Protein AF-A0A3D3R9Y5-F1 (afdb_monomer_lite)

Sequence (107 aa):
MEFAEEMKTKGPGYHPLTFIAFLLAVFVLVLPTQQDIVFDFLRQGKVLEATVVVIASIAIVALPLFLAQRNTNRHPEKWKPRFLTPATWTIIVLNALLNTLLLLSQK

Structure (mmCIF, N/CA/C/O backbone):
data_AF-A0A3D3R9Y5-F1
#
_entry.id   AF-A0A3D3R9Y5-F1
#
loop_
_atom_site.group_PDB
_atom_site.id
_atom_site.type_symbol
_atom_site.label_atom_id
_atom_site.label_alt_id
_atom_site.label_comp_id
_atom_site.label_asym_id
_atom_site.label_entity_id
_atom_site.label_seq_id
_atom_site.pdbx_PDB_ins_code
_atom_site.Cartn_x
_atom_site.Cartn_y
_atom_site.Cartn_z
_atom_site.occupancy
_atom_site.B_iso_or_equiv
_atom_site.auth_seq_id
_atom_site.auth_comp_id
_atom_site.auth_asym_id
_atom_site.auth_atom_id
_atom_site.pdbx_PDB_model_num
ATOM 1 N N . MET A 1 1 ? 23.026 -16.942 -40.006 1.00 53.03 1 MET A N 1
ATOM 2 C CA . MET A 1 1 ? 23.460 -15.717 -39.297 1.00 53.03 1 MET A CA 1
ATOM 3 C C . MET A 1 1 ? 22.311 -14.725 -39.065 1.00 53.03 1 MET A C 1
ATOM 5 O O . MET A 1 1 ? 22.496 -13.830 -38.261 1.00 53.03 1 MET A O 1
ATOM 9 N N . GLU A 1 2 ? 21.111 -14.934 -39.631 1.00 53.84 2 GLU A N 1
ATOM 10 C CA . GLU A 1 2 ? 19.910 -14.095 -39.399 1.00 53.84 2 GLU A CA 1
ATOM 11 C C . GLU A 1 2 ? 19.261 -14.217 -38.005 1.00 53.84 2 GLU A C 1
ATOM 13 O O . GLU A 1 2 ? 18.667 -13.264 -37.519 1.00 53.84 2 GLU A O 1
ATOM 18 N N . PHE A 1 3 ? 19.416 -15.341 -37.295 1.00 51.28 3 PHE A N 1
ATOM 19 C CA . PHE A 1 3 ? 18.778 -15.532 -35.977 1.00 51.28 3 PHE A CA 1
ATOM 20 C C . PHE A 1 3 ? 19.430 -14.754 -34.819 1.00 51.28 3 PHE A C 1
ATOM 22 O O . PHE A 1 3 ? 18.872 -14.690 -33.725 1.00 51.28 3 PHE A O 1
ATOM 29 N N . ALA A 1 4 ? 20.616 -14.174 -35.027 1.00 51.91 4 ALA A N 1
ATOM 30 C CA . ALA A 1 4 ? 21.327 -13.425 -33.989 1.00 51.91 4 ALA A CA 1
ATOM 31 C C . ALA A 1 4 ? 20.958 -11.928 -33.967 1.00 51.91 4 ALA A C 1
ATOM 33 O O . ALA A 1 4 ? 21.170 -11.265 -32.952 1.00 51.91 4 ALA A O 1
ATOM 34 N N . GLU A 1 5 ? 20.381 -11.395 -35.048 1.00 48.50 5 GLU A N 1
ATOM 35 C CA . GLU A 1 5 ? 19.959 -9.989 -35.122 1.00 48.50 5 GLU A CA 1
ATOM 36 C C . GLU A 1 5 ? 18.576 -9.742 -34.508 1.00 48.50 5 GLU A C 1
ATOM 38 O O . GLU A 1 5 ? 18.331 -8.672 -33.949 1.00 48.50 5 GLU A O 1
ATOM 43 N N . GLU A 1 6 ? 17.701 -10.749 -34.489 1.00 48.59 6 GLU A N 1
ATOM 44 C CA . GLU A 1 6 ? 16.350 -10.622 -33.926 1.00 48.59 6 GLU A CA 1
ATOM 45 C C . GLU A 1 6 ? 16.326 -10.535 -32.388 1.00 48.59 6 GLU A C 1
ATOM 47 O O . GLU A 1 6 ? 15.365 -10.045 -31.794 1.00 48.59 6 GLU A O 1
ATOM 52 N N . MET A 1 7 ? 17.409 -10.938 -31.713 1.00 48.84 7 MET A N 1
ATOM 53 C CA . MET A 1 7 ? 17.526 -10.798 -30.255 1.00 48.84 7 MET A CA 1
ATOM 54 C C . MET A 1 7 ? 17.951 -9.394 -29.799 1.00 48.84 7 MET A C 1
ATOM 56 O O . MET A 1 7 ? 18.025 -9.143 -28.596 1.00 48.84 7 MET A O 1
ATOM 60 N N . LYS A 1 8 ? 18.218 -8.457 -30.720 1.00 44.81 8 LYS A N 1
ATOM 61 C CA . LYS A 1 8 ? 18.773 -7.132 -30.391 1.00 44.81 8 LYS A CA 1
ATOM 62 C C . LYS A 1 8 ? 17.724 -6.034 -30.158 1.00 44.81 8 LYS A C 1
ATOM 64 O O . LYS A 1 8 ? 18.095 -4.908 -29.838 1.00 44.81 8 LYS A O 1
ATOM 69 N N . THR A 1 9 ? 16.427 -6.327 -30.292 1.00 49.50 9 THR A N 1
ATOM 70 C CA . THR A 1 9 ? 15.357 -5.302 -30.313 1.00 49.50 9 THR A CA 1
ATOM 71 C C . THR A 1 9 ? 14.409 -5.311 -29.117 1.00 49.50 9 THR A C 1
ATOM 73 O O . THR A 1 9 ? 13.581 -4.408 -28.992 1.00 49.50 9 THR A O 1
ATOM 76 N N . LYS A 1 10 ? 14.524 -6.256 -28.178 1.00 50.16 10 LYS A N 1
ATOM 77 C CA . LYS A 1 10 ? 13.756 -6.180 -26.929 1.00 50.16 10 LYS A CA 1
ATOM 78 C C . LYS A 1 10 ? 14.547 -5.377 -25.907 1.00 50.16 10 LYS A C 1
ATOM 80 O O . LYS A 1 10 ? 15.265 -5.931 -25.081 1.00 50.16 10 LYS A O 1
ATOM 85 N N . GLY A 1 11 ? 14.407 -4.052 -25.975 1.00 56.09 11 GLY A N 1
ATOM 86 C CA . GLY A 1 11 ? 14.744 -3.186 -24.846 1.00 56.09 11 GLY A CA 1
ATOM 87 C C . GLY A 1 11 ? 14.117 -3.720 -23.545 1.00 56.09 11 GLY A C 1
ATOM 88 O O . GLY A 1 11 ? 13.184 -4.524 -23.605 1.00 56.09 11 GLY A O 1
ATOM 89 N N . PRO A 1 12 ? 14.622 -3.308 -22.370 1.00 59.78 12 PRO A N 1
ATOM 90 C CA . PRO A 1 12 ? 14.206 -3.868 -21.087 1.00 59.78 12 PRO A CA 1
ATOM 91 C C . PRO A 1 12 ? 12.682 -3.927 -20.976 1.00 59.78 12 PRO A C 1
ATOM 93 O O . PRO A 1 12 ? 11.987 -2.921 -21.152 1.00 59.78 12 PRO A O 1
ATOM 96 N N . GLY A 1 13 ? 12.186 -5.140 -20.735 1.00 63.69 13 GLY A N 1
ATOM 97 C CA . GLY A 1 13 ? 10.768 -5.445 -20.665 1.00 63.69 13 GLY A CA 1
ATOM 98 C C . GLY A 1 13 ? 10.132 -4.878 -19.400 1.00 63.69 13 GLY A C 1
ATOM 99 O O . GLY A 1 13 ? 10.801 -4.460 -18.452 1.00 63.69 13 GLY A O 1
ATOM 100 N N . TYR A 1 14 ? 8.805 -4.862 -19.377 1.00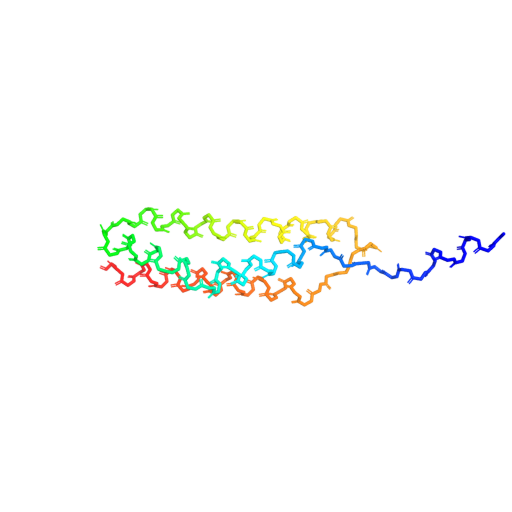 67.19 14 TYR A N 1
ATOM 101 C CA . TYR A 1 14 ? 8.040 -4.420 -18.214 1.00 67.19 14 TYR A CA 1
ATOM 102 C C . TYR A 1 14 ? 7.752 -5.593 -17.287 1.00 67.19 14 TYR A C 1
ATOM 104 O O . TYR A 1 14 ? 7.358 -6.659 -17.756 1.00 67.19 14 TYR A O 1
ATOM 112 N N . HIS A 1 15 ? 7.894 -5.386 -15.974 1.00 74.38 15 HIS A N 1
ATOM 113 C CA . HIS A 1 15 ? 7.570 -6.428 -15.003 1.00 74.38 15 HIS A CA 1
ATOM 114 C C . HIS A 1 15 ? 6.042 -6.568 -14.882 1.00 74.38 15 HIS A C 1
ATOM 116 O O . HIS A 1 15 ? 5.390 -5.623 -14.425 1.00 74.38 15 HIS A O 1
ATOM 122 N N . PRO A 1 16 ? 5.435 -7.705 -15.280 1.00 80.12 16 PRO A N 1
ATOM 123 C CA . PRO A 1 16 ? 3.981 -7.878 -15.233 1.00 80.12 16 PRO A CA 1
ATOM 124 C C . PRO A 1 16 ? 3.437 -7.799 -13.800 1.00 80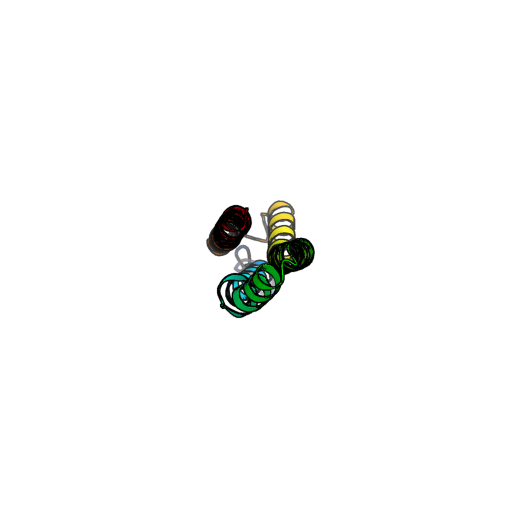.12 16 PRO A C 1
ATOM 126 O O . PRO A 1 16 ? 2.296 -7.387 -13.597 1.00 80.12 16 PRO A O 1
ATOM 129 N N . LEU A 1 17 ? 4.271 -8.095 -12.795 1.00 82.19 17 LEU A N 1
ATOM 130 C CA . LEU A 1 17 ? 3.914 -7.955 -11.383 1.00 82.19 17 LEU A CA 1
ATOM 131 C C . LEU A 1 17 ? 3.577 -6.510 -10.997 1.00 82.19 17 LEU A C 1
ATOM 133 O O . LEU A 1 17 ? 2.697 -6.309 -10.168 1.00 82.19 17 LEU A O 1
ATOM 137 N N . THR A 1 18 ? 4.209 -5.504 -11.610 1.00 80.12 18 THR A N 1
ATOM 138 C CA . THR A 1 18 ? 3.883 -4.093 -11.341 1.00 80.12 18 THR A CA 1
ATOM 139 C C . THR A 1 18 ? 2.484 -3.744 -11.844 1.00 80.12 18 THR A C 1
ATOM 141 O O . THR A 1 18 ? 1.774 -2.968 -11.212 1.00 80.12 18 THR A O 1
ATOM 144 N N . PHE A 1 19 ? 2.065 -4.329 -12.968 1.00 83.31 19 PHE A N 1
ATOM 145 C CA . PHE A 1 19 ? 0.714 -4.144 -13.495 1.00 83.31 19 PHE A CA 1
ATOM 146 C C . PHE A 1 19 ? -0.327 -4.856 -12.624 1.00 83.31 19 PHE A C 1
ATOM 148 O O . PHE A 1 19 ? -1.343 -4.260 -12.283 1.00 83.31 19 PHE A O 1
ATOM 155 N N . ILE A 1 20 ? -0.037 -6.086 -12.189 1.00 86.69 20 ILE A N 1
ATOM 156 C CA . ILE A 1 20 ? -0.892 -6.828 -11.250 1.00 86.69 20 ILE A CA 1
ATOM 157 C C . ILE A 1 20 ? -1.026 -6.067 -9.926 1.00 86.69 20 ILE A C 1
ATOM 159 O O . ILE A 1 20 ? -2.137 -5.896 -9.437 1.00 86.69 20 ILE A O 1
ATOM 163 N N . ALA A 1 21 ? 0.077 -5.558 -9.371 1.00 86.56 21 ALA A N 1
ATOM 164 C CA . ALA A 1 21 ? 0.059 -4.767 -8.144 1.00 86.56 21 ALA A CA 1
ATOM 165 C C . ALA A 1 21 ? -0.775 -3.489 -8.295 1.00 86.56 21 ALA A C 1
ATOM 167 O O . ALA A 1 21 ? -1.553 -3.159 -7.406 1.00 86.56 21 ALA A O 1
ATOM 168 N N . PHE A 1 22 ? -0.664 -2.800 -9.432 1.00 85.62 22 PHE A N 1
ATOM 169 C CA . PHE A 1 22 ? -1.483 -1.625 -9.718 1.00 85.62 22 PHE A CA 1
ATOM 170 C C . PHE A 1 22 ? -2.977 -1.969 -9.792 1.00 85.62 22 PHE A C 1
ATOM 172 O O . PHE A 1 22 ? -3.791 -1.288 -9.174 1.00 85.62 22 PHE A O 1
ATOM 179 N N . LEU A 1 23 ? -3.343 -3.047 -10.494 1.00 87.88 23 LEU A N 1
ATOM 180 C CA . LEU A 1 23 ? -4.732 -3.507 -10.543 1.00 87.88 23 LEU A CA 1
ATOM 181 C C . LEU A 1 23 ? -5.246 -3.856 -9.145 1.00 87.88 23 LEU A C 1
ATOM 183 O O . LEU A 1 23 ? -6.317 -3.396 -8.765 1.00 87.88 23 LEU A O 1
ATOM 187 N N . LEU A 1 24 ? -4.469 -4.601 -8.356 1.00 86.56 24 LEU A N 1
ATOM 188 C CA . LEU A 1 24 ? -4.823 -4.914 -6.974 1.00 86.56 24 LEU A CA 1
ATOM 189 C C . LEU A 1 24 ? -4.994 -3.644 -6.137 1.00 86.56 24 LEU A C 1
ATOM 191 O O . LEU A 1 24 ? -5.949 -3.561 -5.380 1.00 86.56 24 LEU A O 1
ATOM 195 N N . ALA A 1 25 ? -4.141 -2.632 -6.299 1.00 85.50 25 ALA A N 1
ATOM 196 C CA . ALA A 1 25 ? -4.303 -1.360 -5.598 1.00 85.50 25 ALA A CA 1
ATOM 197 C C . ALA A 1 25 ? -5.643 -0.693 -5.935 1.00 85.50 25 ALA A C 1
ATOM 199 O O . ALA A 1 25 ? -6.349 -0.244 -5.039 1.00 85.50 25 ALA A O 1
ATOM 200 N N . VAL A 1 26 ? -6.032 -0.675 -7.209 1.00 85.50 26 VAL A N 1
ATOM 201 C CA . VAL A 1 26 ? -7.319 -0.105 -7.625 1.00 85.50 26 VAL A CA 1
ATOM 202 C C . VAL A 1 26 ? -8.492 -0.930 -7.079 1.00 85.50 26 VAL A C 1
ATOM 204 O O . VAL A 1 26 ? -9.397 -0.381 -6.457 1.00 85.50 26 VAL A O 1
ATOM 207 N N . PHE A 1 27 ? -8.475 -2.252 -7.246 1.00 85.19 27 PHE A N 1
ATOM 208 C CA . PHE A 1 27 ? -9.603 -3.100 -6.849 1.00 85.19 27 PHE A CA 1
ATOM 209 C C . PHE A 1 27 ? -9.734 -3.297 -5.335 1.00 85.19 27 PHE A C 1
ATOM 211 O O . PHE A 1 27 ? -10.848 -3.423 -4.840 1.00 85.19 27 PHE A O 1
ATOM 218 N N . VAL A 1 28 ? -8.622 -3.342 -4.602 1.00 83.25 28 VAL A N 1
ATOM 219 C CA . VAL A 1 28 ? -8.610 -3.644 -3.162 1.00 83.25 28 VAL A CA 1
ATOM 220 C C . VAL A 1 28 ? -8.626 -2.372 -2.321 1.00 83.25 28 VAL A C 1
ATOM 222 O O . VAL A 1 28 ? -9.282 -2.353 -1.288 1.00 83.25 28 VAL A O 1
ATOM 225 N N . LEU A 1 29 ? -7.912 -1.318 -2.738 1.00 81.69 29 LEU A N 1
ATOM 226 C CA . LEU A 1 29 ? -7.703 -0.119 -1.913 1.00 81.69 29 LEU A CA 1
ATOM 227 C C . LEU A 1 29 ? -8.488 1.108 -2.386 1.00 81.69 29 LEU A C 1
ATOM 229 O O . LEU A 1 29 ? -8.722 2.006 -1.578 1.00 81.69 29 LEU A O 1
ATOM 233 N N . VAL A 1 30 ? -8.844 1.197 -3.673 1.00 79.38 30 VAL A N 1
ATOM 234 C CA . VAL A 1 30 ? -9.612 2.339 -4.208 1.00 79.38 30 VAL A CA 1
ATOM 235 C C . VAL A 1 30 ? -11.107 2.042 -4.224 1.00 79.38 30 VAL A C 1
ATOM 237 O O . VAL A 1 30 ? -11.901 2.939 -3.949 1.00 79.38 30 VAL A O 1
ATOM 240 N N . LEU A 1 31 ? -11.509 0.804 -4.525 1.00 77.94 31 LEU A N 1
ATOM 241 C CA . LEU A 1 31 ? -12.920 0.444 -4.448 1.00 77.94 31 LEU A CA 1
ATOM 242 C C . LEU A 1 31 ? -13.406 0.409 -2.988 1.00 77.94 31 LEU A C 1
ATOM 244 O O . LEU A 1 31 ? -12.718 -0.136 -2.119 1.00 77.94 31 LEU A O 1
ATOM 248 N N . PRO A 1 32 ? -14.616 0.934 -2.721 1.00 64.75 32 PRO A N 1
ATOM 249 C CA . PRO A 1 32 ? -15.142 1.124 -1.368 1.00 64.75 32 PRO A CA 1
ATOM 250 C C . PRO A 1 32 ? -15.395 -0.182 -0.605 1.00 64.75 32 PRO A C 1
ATOM 252 O O . PRO A 1 32 ? -15.553 -0.146 0.608 1.00 64.75 32 PRO A O 1
ATOM 255 N N . THR A 1 33 ? -15.323 -1.343 -1.260 1.00 70.50 33 THR A N 1
ATOM 256 C CA . THR A 1 33 ? -15.504 -2.671 -0.651 1.00 70.50 33 THR A CA 1
ATOM 257 C C . THR A 1 33 ? -14.683 -2.891 0.620 1.00 70.50 33 THR A C 1
ATOM 259 O O . THR A 1 33 ? -15.166 -3.501 1.568 1.00 70.50 33 THR A O 1
ATOM 262 N N . GLN A 1 34 ? -13.441 -2.399 0.665 1.00 72.62 34 GLN A N 1
ATOM 263 C CA . GLN A 1 34 ? -12.619 -2.484 1.875 1.00 72.62 34 GLN A CA 1
ATOM 264 C C . GLN A 1 34 ? -13.112 -1.515 2.959 1.00 72.62 34 GLN A C 1
ATOM 266 O O . GLN A 1 34 ? -13.137 -1.866 4.137 1.00 72.62 34 GLN A O 1
ATOM 271 N N . GLN A 1 35 ? -13.486 -0.296 2.568 1.00 74.25 35 GLN A N 1
ATOM 272 C CA . GLN A 1 35 ? -13.914 0.752 3.492 1.00 74.25 35 GLN A CA 1
ATOM 273 C C . GLN A 1 35 ? -15.231 0.393 4.173 1.00 74.25 35 GLN A C 1
ATOM 275 O O . GLN A 1 35 ? -15.350 0.624 5.371 1.00 74.25 35 GLN A O 1
ATOM 280 N N . ASP A 1 36 ? -16.157 -0.244 3.457 1.00 81.75 36 ASP A N 1
ATOM 281 C CA . ASP A 1 36 ? -17.425 -0.718 4.014 1.00 81.75 36 ASP A CA 1
ATOM 282 C C . ASP A 1 36 ? -17.185 -1.753 5.125 1.00 81.75 36 ASP A C 1
ATOM 284 O O . ASP A 1 36 ? -17.692 -1.615 6.238 1.00 81.75 36 ASP A O 1
ATOM 288 N N . ILE A 1 37 ? -16.312 -2.736 4.872 1.00 83.50 37 ILE A N 1
ATOM 289 C CA . ILE A 1 37 ? -15.949 -3.772 5.853 1.00 83.50 37 ILE A CA 1
ATOM 290 C C . ILE A 1 37 ? -15.244 -3.159 7.071 1.00 83.50 37 ILE A C 1
ATOM 292 O O . ILE A 1 37 ? -15.553 -3.494 8.216 1.00 83.50 37 ILE A O 1
ATOM 296 N N . VAL A 1 38 ? -14.277 -2.264 6.841 1.00 84.00 38 VAL A N 1
ATOM 297 C CA . VAL A 1 38 ? -13.532 -1.592 7.917 1.00 84.00 38 VAL A CA 1
ATOM 298 C C . VAL A 1 38 ? -14.473 -0.730 8.758 1.00 84.00 38 VAL A C 1
ATOM 300 O O . VAL A 1 38 ? -14.410 -0.782 9.985 1.00 84.00 38 VAL A O 1
ATOM 303 N N . PHE A 1 39 ? -15.372 0.019 8.122 1.00 85.50 39 PHE A N 1
ATOM 304 C CA . PHE A 1 39 ? -16.343 0.865 8.804 1.00 85.50 39 PHE A CA 1
ATOM 305 C C . PHE A 1 39 ? -17.329 0.046 9.643 1.00 85.50 39 PHE A C 1
ATOM 307 O O . PHE A 1 39 ? -17.584 0.401 10.794 1.00 85.50 39 PHE A O 1
ATOM 314 N N . ASP A 1 40 ? -17.818 -1.084 9.128 1.00 87.94 40 ASP A N 1
ATOM 315 C CA . ASP A 1 40 ? -18.695 -1.989 9.876 1.00 87.94 40 ASP A CA 1
ATOM 316 C C . ASP A 1 40 ? -18.014 -2.560 11.126 1.00 87.94 40 ASP A C 1
ATOM 318 O O . ASP A 1 40 ? -18.633 -2.629 12.194 1.00 87.94 40 ASP A O 1
ATOM 322 N N . PHE A 1 41 ? -16.731 -2.925 11.036 1.00 88.06 41 PHE A N 1
ATOM 323 C CA . PHE A 1 41 ? -15.964 -3.361 12.203 1.00 88.06 41 PHE A CA 1
ATOM 324 C C . PHE A 1 41 ? -15.758 -2.230 13.214 1.00 88.06 41 PHE A C 1
ATOM 326 O O . PHE A 1 41 ? -15.959 -2.439 14.412 1.00 88.06 41 PHE A O 1
ATOM 333 N N . LEU A 1 42 ? -15.427 -1.020 12.755 1.00 87.19 42 LEU A N 1
ATOM 334 C CA . LEU A 1 42 ? -15.262 0.138 13.637 1.00 87.19 42 LEU A CA 1
ATOM 335 C C . LEU A 1 42 ? -16.565 0.507 14.347 1.00 87.19 42 LEU A C 1
ATOM 337 O O . LEU A 1 42 ? -16.558 0.721 15.557 1.00 87.19 42 LEU A O 1
ATOM 341 N N . ARG A 1 43 ? -17.698 0.474 13.639 1.00 89.31 43 ARG A N 1
ATOM 342 C CA . ARG A 1 43 ? -19.026 0.713 14.217 1.00 89.31 43 ARG A CA 1
ATOM 343 C C . ARG A 1 43 ? -19.392 -0.308 15.300 1.00 89.31 43 ARG A C 1
ATOM 345 O O . ARG A 1 43 ? -20.113 0.026 16.235 1.00 89.31 43 ARG A O 1
ATOM 352 N N . GLN A 1 44 ? -18.897 -1.540 15.191 1.00 90.81 44 GLN A N 1
ATOM 353 C CA . GLN A 1 44 ? -19.061 -2.591 16.203 1.00 90.81 44 GLN A CA 1
ATOM 354 C C . GLN A 1 44 ? -18.044 -2.493 17.358 1.00 90.81 44 GLN A C 1
ATOM 356 O O . GLN A 1 44 ? -18.054 -3.350 18.240 1.00 90.81 44 GLN A O 1
ATOM 361 N N . GLY A 1 45 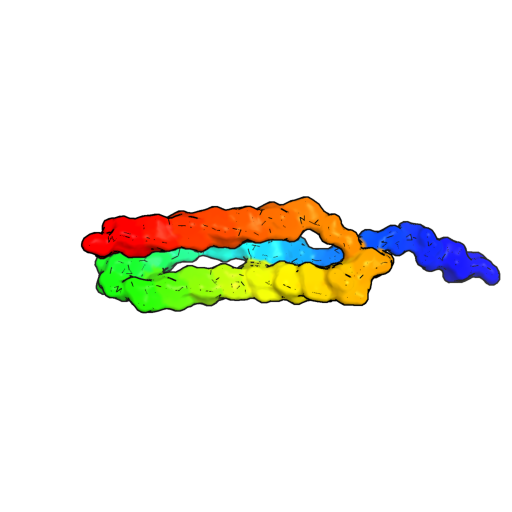? -17.143 -1.503 17.354 1.00 87.12 45 GLY A N 1
ATOM 362 C CA . GLY A 1 45 ? -16.049 -1.381 18.327 1.00 87.12 45 GLY A CA 1
ATOM 363 C C . GLY A 1 45 ? -14.913 -2.396 18.125 1.00 87.12 45 GLY A C 1
ATOM 364 O O . GLY A 1 45 ? -14.015 -2.500 18.960 1.00 87.12 45 GLY A O 1
ATOM 365 N N . LYS A 1 46 ? -14.921 -3.139 17.013 1.00 90.88 46 LYS A N 1
ATOM 366 C CA . LYS A 1 46 ? -13.952 -4.186 16.657 1.00 90.88 46 LYS A CA 1
ATOM 367 C C . LYS A 1 46 ? -12.722 -3.598 15.965 1.00 90.88 46 LYS A C 1
ATOM 369 O O . LYS A 1 46 ? -12.451 -3.826 14.786 1.00 90.88 46 LYS A O 1
ATOM 374 N N . VAL A 1 47 ? -11.980 -2.776 16.707 1.00 87.44 47 VAL A N 1
ATOM 375 C CA . VAL A 1 47 ? -10.815 -2.035 16.186 1.00 87.44 47 VAL A CA 1
ATOM 376 C C . VAL A 1 47 ? -9.697 -2.976 15.724 1.00 87.44 47 VAL A C 1
ATOM 378 O O . VAL A 1 47 ? -9.005 -2.687 14.744 1.00 87.44 47 VAL A O 1
ATOM 381 N N . LEU A 1 48 ? -9.517 -4.113 16.401 1.00 88.06 48 LEU A N 1
ATOM 382 C CA . LEU A 1 48 ? -8.459 -5.068 16.075 1.00 88.06 48 LEU A CA 1
ATOM 383 C C . LEU A 1 48 ? -8.734 -5.760 14.734 1.00 88.06 48 LEU A C 1
ATOM 385 O O . LEU A 1 48 ? -7.848 -5.825 13.886 1.00 88.06 48 LEU A O 1
ATOM 389 N N . GLU A 1 49 ? -9.970 -6.191 14.497 1.00 89.12 49 GLU A N 1
ATOM 390 C CA . GLU A 1 49 ? -10.415 -6.800 13.246 1.00 89.12 49 GLU A CA 1
ATOM 391 C C . GLU A 1 49 ? -10.320 -5.814 12.078 1.00 89.12 49 GLU A C 1
ATOM 393 O O . GLU A 1 49 ? -9.765 -6.157 11.033 1.00 89.12 49 GLU A O 1
ATOM 398 N N . ALA A 1 50 ? -10.759 -4.566 12.280 1.00 86.88 50 ALA A N 1
ATOM 399 C CA . ALA A 1 50 ? -10.587 -3.493 11.302 1.00 86.88 50 ALA A CA 1
ATOM 400 C C . ALA A 1 50 ? -9.104 -3.303 10.931 1.00 86.88 50 ALA A C 1
ATOM 402 O O . ALA A 1 50 ? -8.749 -3.240 9.753 1.00 86.88 50 ALA A O 1
ATOM 403 N N . THR A 1 51 ? -8.220 -3.290 11.933 1.00 87.56 51 THR A N 1
ATOM 404 C CA . THR A 1 51 ? -6.771 -3.142 11.734 1.00 87.56 51 THR A CA 1
ATOM 405 C C . THR A 1 51 ? -6.187 -4.314 10.944 1.00 87.56 51 THR A C 1
ATOM 407 O O . THR A 1 51 ? -5.416 -4.104 10.007 1.00 87.56 51 THR A O 1
ATOM 410 N N . VAL A 1 52 ? -6.577 -5.551 11.270 1.00 91.19 52 VAL A N 1
ATOM 411 C CA . VAL A 1 52 ? -6.130 -6.756 10.554 1.00 91.19 52 VAL A CA 1
ATOM 412 C C . VAL A 1 52 ? -6.553 -6.711 9.085 1.00 91.19 52 VAL A C 1
ATOM 414 O O . VAL A 1 52 ? -5.729 -6.992 8.214 1.00 91.19 52 VAL A O 1
ATOM 417 N N . VAL A 1 53 ? -7.791 -6.304 8.788 1.00 89.38 53 VAL A N 1
ATOM 418 C CA . VAL A 1 53 ? -8.289 -6.177 7.407 1.00 89.38 53 VAL A CA 1
ATOM 419 C C . VAL A 1 53 ? -7.504 -5.127 6.621 1.00 89.38 53 VAL A C 1
ATOM 421 O O . VAL A 1 53 ? -7.114 -5.388 5.480 1.00 89.38 53 VAL A O 1
ATOM 424 N N . VAL A 1 54 ? -7.216 -3.967 7.221 1.00 88.12 54 VAL A N 1
ATOM 425 C CA . VAL A 1 54 ? -6.399 -2.916 6.588 1.00 88.12 54 VAL A CA 1
ATOM 426 C C . VAL A 1 54 ? -4.992 -3.431 6.278 1.00 88.12 54 VAL A C 1
ATOM 428 O O . VAL A 1 54 ? -4.527 -3.305 5.144 1.00 88.12 54 VAL A O 1
ATOM 431 N N . ILE A 1 55 ? -4.327 -4.063 7.250 1.00 89.62 55 ILE A N 1
ATOM 432 C CA . ILE A 1 55 ? -2.971 -4.600 7.071 1.00 89.62 55 ILE A CA 1
ATOM 433 C C . ILE A 1 55 ? -2.952 -5.688 5.993 1.00 89.62 55 ILE A C 1
ATOM 435 O O . ILE A 1 55 ? -2.084 -5.664 5.120 1.00 89.62 55 ILE A O 1
ATOM 439 N N . ALA A 1 56 ? -3.912 -6.616 6.013 1.00 90.06 56 ALA A N 1
ATOM 440 C CA . ALA A 1 56 ? -4.010 -7.684 5.021 1.00 90.06 56 ALA A CA 1
ATOM 441 C C . ALA A 1 56 ? -4.220 -7.125 3.604 1.00 90.06 56 ALA A C 1
ATOM 443 O O . ALA A 1 56 ? -3.552 -7.555 2.663 1.00 90.06 56 ALA A O 1
ATOM 444 N N . SER A 1 57 ? -5.086 -6.119 3.464 1.00 87.50 57 SER A N 1
ATOM 445 C CA . SER A 1 57 ? -5.367 -5.453 2.187 1.00 87.50 57 SER A CA 1
ATOM 446 C C . SER A 1 57 ? -4.124 -4.759 1.627 1.00 87.50 57 SER A C 1
ATOM 448 O O . SER A 1 57 ? -3.777 -4.947 0.461 1.00 87.50 57 SER A O 1
ATOM 450 N N . ILE A 1 58 ? -3.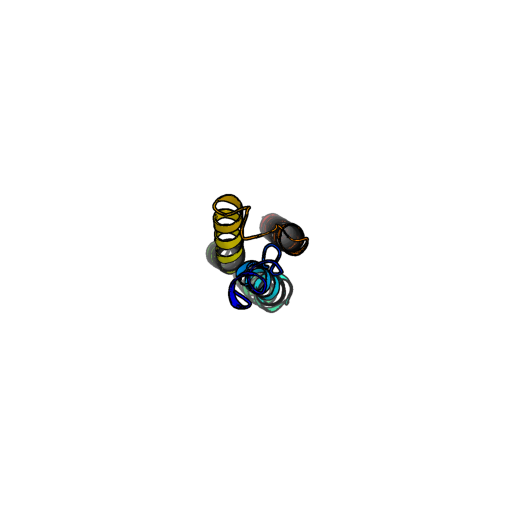392 -4.022 2.470 1.00 88.06 58 ILE A N 1
ATOM 451 C CA . ILE A 1 58 ? -2.121 -3.395 2.086 1.00 88.06 58 ILE A CA 1
ATOM 452 C C . ILE A 1 58 ? -1.090 -4.459 1.699 1.00 88.06 58 ILE A C 1
ATOM 454 O O . ILE A 1 58 ? -0.414 -4.305 0.684 1.00 88.06 58 ILE A O 1
ATOM 458 N N . ALA A 1 59 ? -0.978 -5.549 2.461 1.00 89.56 59 ALA A N 1
ATOM 459 C CA . ALA A 1 59 ? -0.012 -6.611 2.196 1.00 89.56 59 ALA A CA 1
ATOM 460 C C . ALA A 1 59 ? -0.255 -7.293 0.841 1.00 89.56 59 ALA A C 1
ATOM 462 O O . ALA A 1 59 ? 0.700 -7.498 0.093 1.00 89.56 59 ALA A O 1
ATOM 463 N N . ILE A 1 60 ? -1.513 -7.579 0.484 1.00 90.50 60 ILE A N 1
ATOM 464 C CA . ILE A 1 60 ? -1.885 -8.185 -0.809 1.00 90.50 60 ILE A CA 1
ATOM 465 C C . ILE A 1 60 ? -1.396 -7.337 -1.993 1.00 90.50 60 ILE A C 1
ATOM 467 O O . ILE A 1 60 ? -0.951 -7.885 -3.000 1.00 90.50 60 ILE A O 1
ATOM 471 N N . VAL A 1 61 ? -1.431 -6.009 -1.867 1.00 88.44 61 VAL A N 1
ATOM 472 C CA . VAL A 1 61 ? -0.982 -5.076 -2.912 1.00 88.44 61 VAL A CA 1
ATOM 473 C C . VAL A 1 61 ? 0.533 -4.845 -2.861 1.00 88.44 61 VAL A C 1
ATOM 475 O O . VAL A 1 61 ? 1.210 -4.844 -3.891 1.00 88.44 61 VAL A O 1
ATOM 478 N N . ALA A 1 62 ? 1.087 -4.658 -1.663 1.00 88.06 62 ALA A N 1
ATOM 479 C CA . ALA A 1 62 ? 2.493 -4.327 -1.461 1.00 88.06 62 ALA A CA 1
ATOM 480 C C . ALA A 1 62 ? 3.427 -5.498 -1.798 1.00 88.06 62 ALA A C 1
ATOM 482 O O . ALA A 1 62 ? 4.529 -5.272 -2.294 1.00 88.06 62 ALA A O 1
ATOM 483 N N . LEU A 1 63 ? 3.002 -6.746 -1.575 1.00 89.69 63 LEU A N 1
ATOM 484 C CA . LEU A 1 63 ? 3.820 -7.935 -1.817 1.00 89.69 63 LEU A CA 1
ATOM 485 C C . LEU A 1 63 ? 4.251 -8.086 -3.294 1.00 89.69 63 LEU A C 1
ATOM 487 O O . LEU A 1 63 ? 5.459 -8.148 -3.543 1.00 89.69 63 LEU A O 1
ATOM 491 N N . PRO A 1 64 ? 3.345 -8.094 -4.296 1.00 85.81 64 PRO A N 1
ATOM 492 C CA . PRO A 1 64 ? 3.747 -8.166 -5.701 1.00 85.81 64 PRO A CA 1
ATOM 493 C C . PRO A 1 64 ? 4.547 -6.937 -6.144 1.00 85.81 64 PRO A C 1
ATOM 495 O O . PRO A 1 64 ? 5.485 -7.086 -6.927 1.00 85.81 64 PRO A O 1
ATOM 498 N N . LEU A 1 65 ? 4.248 -5.745 -5.613 1.00 86.81 65 LEU A N 1
ATOM 499 C CA . LEU A 1 65 ? 5.003 -4.524 -5.909 1.00 86.81 65 LEU A CA 1
ATOM 500 C C . LEU A 1 65 ? 6.446 -4.612 -5.396 1.00 86.81 65 LEU A C 1
ATOM 502 O O . LEU A 1 65 ? 7.392 -4.307 -6.123 1.00 86.81 65 LEU A O 1
ATOM 506 N N . PHE A 1 66 ? 6.623 -5.084 -4.163 1.00 88.81 66 PHE A N 1
ATOM 507 C CA . PHE A 1 66 ? 7.929 -5.271 -3.545 1.00 88.81 66 PHE A CA 1
ATOM 508 C C . PHE A 1 66 ? 8.739 -6.349 -4.269 1.00 88.81 66 PHE A C 1
ATOM 510 O O . PHE A 1 66 ? 9.926 -6.157 -4.536 1.00 88.81 66 PHE A O 1
ATOM 517 N N . LEU A 1 67 ? 8.105 -7.461 -4.654 1.00 87.75 67 LEU A N 1
ATOM 518 C CA . LEU A 1 67 ? 8.741 -8.501 -5.464 1.00 87.75 67 LEU A CA 1
ATOM 519 C C . LEU A 1 67 ? 9.150 -7.971 -6.845 1.00 87.75 67 LEU A C 1
ATOM 521 O O . LEU A 1 67 ? 10.273 -8.231 -7.280 1.00 87.75 67 LEU A O 1
ATOM 525 N N . ALA A 1 68 ? 8.294 -7.183 -7.502 1.00 85.00 68 ALA A N 1
ATOM 526 C CA . ALA A 1 68 ? 8.605 -6.538 -8.777 1.00 85.00 68 ALA A CA 1
ATOM 527 C C . ALA A 1 68 ? 9.797 -5.579 -8.649 1.00 85.00 68 ALA A C 1
ATOM 529 O O . ALA A 1 68 ? 10.722 -5.622 -9.462 1.00 85.00 68 ALA A O 1
ATOM 530 N N . GLN A 1 69 ? 9.817 -4.749 -7.603 1.00 84.94 69 GLN A N 1
ATOM 531 C CA . GLN A 1 69 ? 10.883 -3.781 -7.343 1.00 84.94 69 GLN A CA 1
ATOM 532 C C . GLN A 1 69 ? 12.202 -4.475 -6.987 1.00 84.94 69 GLN A C 1
ATOM 534 O O . GLN A 1 69 ? 13.246 -4.141 -7.544 1.00 84.94 69 GLN A O 1
ATOM 539 N N . ARG A 1 70 ? 12.163 -5.507 -6.138 1.00 87.62 70 ARG A N 1
ATOM 540 C CA . ARG A 1 70 ? 13.337 -6.322 -5.800 1.00 87.62 70 ARG A CA 1
ATOM 541 C C . ARG A 1 70 ? 13.915 -7.016 -7.030 1.00 87.62 70 ARG A C 1
ATOM 543 O O . ARG A 1 70 ? 15.133 -7.073 -7.172 1.00 87.62 70 ARG A O 1
ATOM 550 N N . ASN A 1 71 ? 13.066 -7.537 -7.914 1.00 82.12 71 ASN A N 1
ATOM 551 C CA . ASN A 1 71 ? 13.516 -8.211 -9.131 1.00 82.12 71 ASN A CA 1
ATOM 552 C C . ASN A 1 71 ? 14.048 -7.216 -10.178 1.00 82.12 71 ASN A C 1
ATOM 554 O O . ASN A 1 71 ? 15.051 -7.486 -10.831 1.00 82.12 71 ASN A O 1
ATOM 558 N N . THR A 1 72 ? 13.441 -6.028 -10.267 1.00 82.44 72 THR A N 1
ATOM 559 C CA . THR A 1 72 ? 13.928 -4.922 -11.109 1.00 82.44 72 THR A CA 1
ATOM 560 C C . THR A 1 72 ? 15.307 -4.441 -10.654 1.00 82.44 72 THR A C 1
ATOM 562 O O . THR A 1 72 ? 16.196 -4.277 -11.480 1.00 82.44 72 THR A O 1
ATOM 565 N N . ASN A 1 73 ? 15.530 -4.308 -9.343 1.00 82.00 73 ASN A N 1
ATOM 566 C CA . ASN A 1 73 ? 16.833 -3.923 -8.790 1.00 82.00 73 ASN A CA 1
ATOM 567 C C . ASN A 1 73 ? 17.913 -5.001 -8.977 1.00 82.00 73 ASN A C 1
ATOM 569 O O . ASN A 1 73 ? 19.094 -4.676 -9.025 1.00 82.00 73 ASN A O 1
ATOM 573 N N . ARG A 1 74 ? 17.525 -6.282 -9.052 1.00 84.62 74 ARG A N 1
ATOM 574 C CA . ARG A 1 74 ? 18.453 -7.405 -9.278 1.00 84.62 74 ARG A CA 1
ATOM 575 C C . ARG A 1 74 ? 18.853 -7.579 -10.740 1.00 84.62 74 ARG A C 1
ATOM 577 O O . ARG A 1 74 ? 19.939 -8.082 -10.992 1.00 84.62 74 ARG A O 1
ATOM 584 N N . HIS A 1 75 ? 17.981 -7.190 -11.668 1.00 80.50 75 HIS A N 1
ATOM 585 C CA . HIS A 1 75 ? 18.200 -7.315 -13.109 1.00 80.50 75 HIS A CA 1
ATOM 586 C C . HIS A 1 75 ? 17.840 -6.009 -13.838 1.00 80.50 75 HIS A C 1
ATOM 588 O O . HIS A 1 75 ? 16.895 -5.998 -14.641 1.00 80.50 75 HIS A O 1
ATOM 594 N N . PRO A 1 76 ? 18.547 -4.897 -13.560 1.00 75.12 76 PRO A N 1
ATOM 595 C CA . PRO A 1 76 ? 18.284 -3.600 -14.190 1.00 75.12 76 PRO A CA 1
ATOM 596 C C . PRO A 1 76 ? 18.468 -3.629 -15.716 1.00 75.12 76 PRO A C 1
ATOM 598 O O . PRO A 1 76 ? 17.860 -2.839 -16.436 1.00 75.12 76 PRO A O 1
ATOM 601 N N . GLU A 1 77 ? 19.266 -4.566 -16.229 1.00 74.00 77 GLU A N 1
ATOM 602 C CA . GLU A 1 77 ? 19.463 -4.816 -17.657 1.00 74.00 77 GLU A CA 1
ATOM 603 C C . GLU A 1 77 ? 18.235 -5.444 -18.339 1.00 74.00 77 GLU A C 1
ATOM 605 O O . GLU A 1 77 ? 18.060 -5.296 -19.548 1.00 74.00 77 GLU A O 1
ATOM 610 N N . LYS A 1 78 ? 17.356 -6.111 -17.573 1.00 73.75 78 LYS A N 1
ATOM 611 C CA . LYS A 1 78 ? 16.151 -6.790 -18.085 1.00 73.75 78 LYS A CA 1
ATOM 612 C C . LYS A 1 78 ? 14.868 -6.004 -17.843 1.00 73.75 78 LYS A C 1
ATOM 614 O O . LYS A 1 78 ? 13.929 -6.146 -18.624 1.00 73.75 78 LYS A O 1
ATOM 619 N N . TRP A 1 79 ? 14.820 -5.192 -16.787 1.00 74.44 79 TRP A N 1
ATOM 620 C CA . TRP A 1 79 ? 13.597 -4.537 -16.323 1.00 74.44 79 TRP A CA 1
ATOM 621 C C . TRP A 1 79 ? 13.820 -3.046 -16.087 1.00 74.44 79 TRP A C 1
ATOM 623 O O . TRP A 1 79 ? 14.758 -2.656 -15.397 1.00 74.44 79 TRP A O 1
ATOM 633 N N . LYS A 1 80 ? 12.917 -2.204 -16.601 1.00 70.62 80 LYS A N 1
ATOM 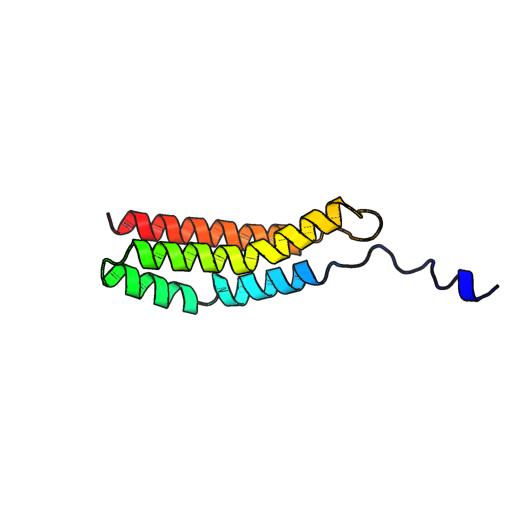634 C CA . LYS A 1 80 ? 12.918 -0.765 -16.298 1.00 70.62 80 LYS A CA 1
ATOM 635 C C . LYS A 1 80 ? 11.855 -0.405 -15.255 1.00 70.62 80 LYS A C 1
ATOM 637 O O . LYS A 1 80 ? 10.708 -0.843 -15.390 1.00 70.62 80 LYS A O 1
ATOM 642 N N . PRO A 1 81 ? 12.189 0.438 -14.258 1.00 65.81 81 PRO A N 1
ATOM 643 C CA . PRO A 1 81 ? 11.190 1.005 -13.362 1.00 65.81 81 PRO A CA 1
ATOM 644 C C . PRO A 1 81 ? 10.206 1.864 -14.168 1.00 65.81 81 PRO A C 1
ATOM 646 O O . PRO A 1 81 ? 10.595 2.598 -15.077 1.00 65.81 81 PRO A O 1
ATOM 649 N N . ARG A 1 82 ? 8.912 1.750 -13.855 1.00 70.94 82 ARG A N 1
ATOM 650 C CA . ARG A 1 82 ? 7.824 2.438 -14.567 1.00 70.94 82 ARG A CA 1
ATOM 651 C C . ARG A 1 82 ? 7.116 3.408 -13.628 1.00 70.94 82 ARG A C 1
ATOM 653 O O . ARG A 1 82 ? 7.098 3.168 -12.426 1.00 70.94 82 ARG A O 1
ATOM 660 N N . PHE A 1 83 ? 6.434 4.413 -14.183 1.00 76.75 83 PHE A N 1
ATOM 661 C CA . PHE A 1 83 ? 5.542 5.326 -13.443 1.00 76.75 83 PHE A CA 1
ATOM 662 C C . PHE A 1 83 ? 4.454 4.608 -12.619 1.00 76.75 83 PHE A C 1
ATOM 664 O O . PHE A 1 83 ? 3.964 5.156 -11.637 1.00 76.75 83 PHE A O 1
ATOM 671 N N . LEU A 1 84 ? 4.112 3.362 -12.965 1.00 78.94 84 LEU A N 1
ATOM 672 C CA . LEU A 1 84 ? 3.165 2.544 -12.199 1.00 78.94 84 LEU A CA 1
ATOM 673 C C . LEU A 1 84 ? 3.675 2.196 -10.794 1.00 78.94 84 LEU A C 1
ATOM 675 O O . LEU A 1 84 ? 2.870 2.092 -9.876 1.00 78.94 84 LEU A O 1
ATOM 679 N N . THR A 1 85 ? 4.988 2.040 -10.601 1.00 83.25 85 THR A N 1
ATOM 680 C CA . THR A 1 85 ? 5.560 1.726 -9.285 1.00 83.25 85 THR A CA 1
ATOM 681 C C . THR A 1 85 ? 5.324 2.857 -8.276 1.00 83.25 85 THR A C 1
ATOM 683 O O . THR A 1 85 ? 4.715 2.582 -7.242 1.00 83.25 85 THR A O 1
ATOM 686 N N . PRO A 1 86 ? 5.721 4.123 -8.543 1.00 85.25 86 PRO A N 1
ATOM 687 C CA . PRO A 1 86 ? 5.414 5.225 -7.639 1.00 85.25 86 PRO A CA 1
ATOM 688 C C . PRO A 1 86 ? 3.907 5.477 -7.530 1.00 85.25 86 PRO A C 1
ATOM 690 O O . PRO A 1 86 ? 3.446 5.703 -6.422 1.00 85.25 86 PRO A O 1
ATOM 693 N N . ALA A 1 87 ? 3.123 5.347 -8.609 1.00 85.81 87 ALA A N 1
ATOM 694 C CA . ALA A 1 87 ? 1.665 5.501 -8.532 1.00 85.81 87 ALA A CA 1
ATOM 695 C C . ALA A 1 87 ? 1.016 4.491 -7.565 1.00 85.81 87 ALA A C 1
ATOM 697 O O . ALA A 1 87 ? 0.194 4.867 -6.733 1.00 85.81 87 ALA A O 1
ATOM 698 N N . THR A 1 88 ? 1.425 3.220 -7.626 1.00 86.06 88 THR A N 1
ATOM 699 C CA . THR A 1 88 ? 0.929 2.170 -6.718 1.00 86.06 88 THR A CA 1
ATOM 700 C C . THR A 1 88 ? 1.345 2.454 -5.273 1.00 86.06 88 THR A C 1
ATOM 702 O O . THR A 1 88 ? 0.523 2.346 -4.367 1.00 86.06 88 THR A O 1
ATOM 705 N N . TRP A 1 89 ? 2.590 2.892 -5.050 1.00 87.62 89 TRP A N 1
ATOM 706 C CA . TRP A 1 89 ? 3.049 3.326 -3.726 1.00 87.62 89 TRP A CA 1
ATOM 707 C C . TRP A 1 89 ? 2.245 4.512 -3.189 1.00 87.62 89 TRP A C 1
ATOM 709 O O . TRP A 1 89 ? 1.855 4.495 -2.025 1.00 87.62 89 TRP A O 1
ATOM 719 N N . THR A 1 90 ? 1.941 5.507 -4.025 1.00 89.25 90 THR A N 1
ATOM 720 C CA . THR A 1 90 ? 1.098 6.645 -3.645 1.00 89.25 90 THR A CA 1
ATOM 721 C C . THR A 1 90 ? -0.292 6.185 -3.211 1.00 89.25 90 THR A C 1
ATOM 723 O O . THR A 1 90 ? -0.765 6.634 -2.171 1.00 89.25 90 THR A O 1
ATOM 726 N N . ILE A 1 91 ? -0.921 5.253 -3.937 1.00 88.25 91 ILE A N 1
ATOM 727 C CA . ILE A 1 91 ? -2.229 4.694 -3.555 1.00 88.25 91 ILE A CA 1
ATOM 728 C C . ILE A 1 91 ? -2.149 4.006 -2.185 1.00 88.25 91 ILE A C 1
ATOM 730 O O . ILE A 1 91 ? -2.989 4.266 -1.326 1.00 88.25 91 ILE A O 1
ATOM 734 N N . ILE A 1 92 ? -1.124 3.177 -1.956 1.00 88.19 92 ILE A N 1
ATOM 735 C CA . ILE A 1 92 ? -0.923 2.485 -0.673 1.00 88.19 92 ILE A CA 1
ATOM 736 C C . ILE A 1 92 ? -0.764 3.492 0.473 1.00 88.19 92 ILE A C 1
ATOM 738 O O . ILE A 1 92 ? -1.428 3.362 1.498 1.00 88.19 92 ILE A O 1
ATOM 742 N N . VAL A 1 93 ? 0.092 4.504 0.303 1.00 90.19 93 VAL A N 1
ATOM 743 C CA . VAL A 1 93 ? 0.362 5.512 1.341 1.00 90.19 93 VAL A CA 1
ATOM 744 C C . VAL A 1 93 ? -0.883 6.343 1.641 1.00 90.19 93 VAL A C 1
ATOM 746 O O . VAL A 1 93 ? -1.211 6.542 2.809 1.00 90.19 93 VAL A O 1
ATOM 749 N N . LEU A 1 94 ? -1.606 6.795 0.613 1.00 89.19 94 LEU A N 1
ATOM 750 C CA . LEU A 1 94 ? -2.847 7.550 0.796 1.00 89.19 94 LEU A CA 1
ATOM 751 C C . LEU A 1 94 ? -3.912 6.716 1.513 1.00 89.19 94 LEU A C 1
ATOM 753 O O . LEU A 1 94 ? -4.538 7.209 2.449 1.00 89.19 94 LEU A O 1
ATOM 757 N N . ASN A 1 95 ? -4.086 5.448 1.132 1.00 87.25 95 ASN A N 1
ATOM 758 C CA . ASN A 1 95 ? -5.037 4.556 1.793 1.00 87.25 95 ASN A CA 1
ATOM 759 C C . ASN A 1 95 ? -4.637 4.295 3.262 1.00 87.25 95 ASN A C 1
ATOM 761 O O . ASN A 1 95 ? -5.488 4.370 4.148 1.00 87.25 95 ASN A O 1
ATOM 765 N N . ALA A 1 96 ? -3.350 4.079 3.551 1.00 86.25 96 ALA A N 1
ATOM 766 C CA . ALA A 1 96 ? -2.858 3.904 4.918 1.00 86.25 96 ALA A CA 1
ATOM 767 C C . ALA A 1 96 ? -3.086 5.152 5.791 1.00 86.25 96 ALA A C 1
ATOM 769 O O . ALA A 1 96 ? -3.505 5.034 6.945 1.00 86.25 96 ALA A O 1
ATOM 770 N N . LEU A 1 97 ? -2.856 6.350 5.240 1.00 89.81 97 LEU A N 1
ATOM 771 C CA . LEU A 1 97 ? -3.126 7.617 5.923 1.00 89.81 97 LEU A CA 1
ATOM 772 C C . LEU A 1 97 ? -4.619 7.793 6.212 1.00 89.81 97 LEU A C 1
ATOM 774 O O . LEU A 1 97 ? -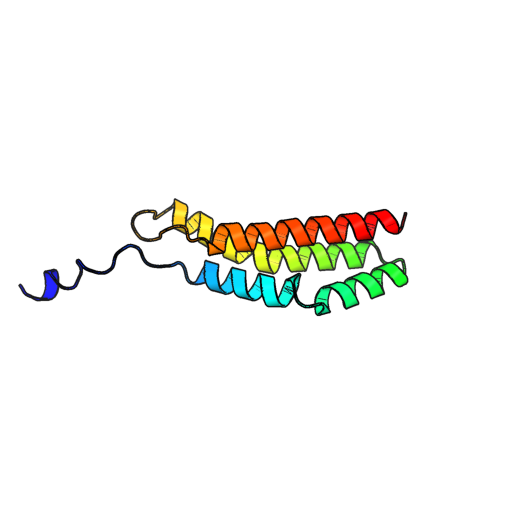4.981 8.084 7.349 1.00 89.81 97 LEU A O 1
ATOM 778 N N . LEU A 1 98 ? -5.483 7.561 5.220 1.00 87.69 98 LEU A N 1
ATOM 779 C CA . LEU A 1 98 ? -6.936 7.652 5.386 1.00 87.69 98 LEU A CA 1
ATOM 780 C C . LEU A 1 98 ? -7.450 6.699 6.471 1.00 87.69 98 LEU A C 1
ATOM 782 O O . LEU A 1 98 ? -8.199 7.124 7.346 1.00 87.69 98 LEU A O 1
ATOM 786 N N . ASN A 1 99 ? -7.008 5.438 6.466 1.00 84.12 99 ASN A N 1
ATOM 787 C CA . ASN A 1 99 ? -7.409 4.463 7.484 1.00 84.12 99 ASN A CA 1
ATOM 788 C C . ASN A 1 99 ? -6.881 4.825 8.878 1.00 84.12 99 ASN A C 1
ATOM 790 O O . ASN A 1 99 ? -7.584 4.647 9.867 1.00 84.12 99 ASN A O 1
ATOM 794 N N . THR A 1 100 ? -5.669 5.377 8.969 1.00 86.44 100 THR A N 1
ATOM 795 C CA . THR A 1 100 ? -5.107 5.842 10.247 1.00 86.44 100 THR A CA 1
ATOM 796 C C . THR A 1 100 ? -5.908 7.019 10.807 1.00 86.44 100 THR A C 1
ATOM 798 O O . THR A 1 100 ? -6.229 7.030 11.992 1.00 86.44 100 THR A O 1
ATOM 801 N N . LEU A 1 101 ? -6.279 7.987 9.962 1.00 88.31 101 LEU A N 1
ATOM 802 C CA . LEU A 1 101 ? -7.142 9.108 10.347 1.00 88.31 101 LEU A CA 1
ATOM 803 C C . LEU A 1 101 ? -8.530 8.628 10.792 1.00 88.31 101 LEU A C 1
ATOM 805 O O . LEU A 1 101 ? -9.050 9.115 11.794 1.00 88.31 101 LEU A O 1
ATOM 809 N N . LEU A 1 102 ? -9.101 7.648 10.086 1.00 84.06 102 LEU A N 1
ATOM 810 C CA . LEU A 1 102 ? -10.380 7.035 10.443 1.00 84.06 102 LEU A CA 1
ATOM 811 C C . LEU A 1 102 ? -10.309 6.320 11.800 1.00 84.06 102 LEU A C 1
ATOM 813 O O . LEU A 1 102 ? -11.215 6.455 12.610 1.00 84.06 102 LEU A O 1
ATOM 817 N N . LEU A 1 103 ? -9.227 5.590 12.075 1.00 82.00 103 LEU A N 1
ATOM 818 C CA . LEU A 1 103 ? -9.014 4.922 13.362 1.00 82.00 103 LEU A CA 1
ATOM 819 C C . LEU A 1 103 ? -8.838 5.920 14.514 1.00 82.00 103 LEU A C 1
ATOM 821 O O . LEU A 1 103 ? -9.329 5.681 15.615 1.00 82.00 103 LEU A O 1
ATOM 825 N N . LEU A 1 104 ? -8.142 7.035 14.274 1.00 85.88 104 LEU A N 1
ATOM 826 C CA . LEU A 1 104 ? -7.931 8.080 15.278 1.00 85.88 104 LEU A CA 1
ATOM 827 C C . LEU A 1 104 ? -9.213 8.845 15.617 1.00 85.88 104 LEU A C 1
ATOM 829 O O . LEU A 1 104 ? -9.354 9.264 16.759 1.00 85.88 104 LEU A O 1
ATOM 833 N N . SER A 1 105 ? -10.146 9.002 14.673 1.00 83.38 105 SER A N 1
ATOM 834 C CA . SER A 1 105 ? -11.421 9.690 14.928 1.00 83.38 105 SER A CA 1
ATOM 835 C C . SER A 1 105 ? -12.399 8.894 15.800 1.00 83.38 105 SER A C 1
ATOM 837 O O . SER A 1 105 ? -13.403 9.449 16.235 1.00 83.38 105 SER A O 1
ATOM 839 N N . GLN A 1 106 ? -12.125 7.606 16.048 1.00 74.50 106 GLN A N 1
ATOM 840 C CA . GLN A 1 106 ? -12.927 6.743 16.926 1.00 74.50 106 GLN A CA 1
ATOM 841 C C . GLN A 1 106 ? -12.462 6.760 18.395 1.00 74.50 106 GLN A C 1
ATOM 843 O O . GLN A 1 106 ? -13.077 6.088 19.222 1.00 74.50 106 GLN A O 1
ATOM 848 N N . LYS A 1 107 ? -11.365 7.461 18.715 1.00 62.91 107 LYS A N 1
ATOM 849 C CA . LYS A 1 107 ? -10.883 7.670 20.091 1.00 62.91 107 LYS A CA 1
ATOM 850 C C . LYS A 1 107 ? -11.436 8.961 20.674 1.00 62.91 107 LYS A C 1
ATOM 852 O O . LYS A 1 107 ? -11.734 8.939 21.886 1.00 62.91 107 LYS A O 1
#

Foldseek 3Di:
DVVVVVVPPDFADADVLLVVLLVLLCVLQVDCVLVVVLVVCVVVVNNVVSVVSLVVSLCVNVVSLVVRVVVCVVCVRRYDDDPSSVVSVVSSVVSVVVSVVVSVVSD

Secondary structure (DSSP, 8-state):
-GGGTGGG--PSBP-HHHHHHHHHIIIIIISTHHHHHHHHHHHTT-HHHHHHHHHHHHHHHHHHHHHHHHHHHH-TTTB---THHHHHHHHHHHHHHHHHHHHHTT-

pLDDT: mean 79.82, std 11.99, range [44.81, 91.19]

Organism: NCBI:txid122

Radius of gyration: 18.79 Å; chains: 1; bounding box: 42×25×60 Å